Protein AF-A0AAP8LA57-F1 (afdb_monomer)

Nearest PDB structures (foldseek):
  4zyo-assembly1_A  TM=5.565E-01  e=1.655E-01  Homo sapiens

pLDDT: mean 94.41, std 4.76, range [61.28, 98.62]

Organism: Escherichia coli (NCBI:txid562)

Radius of gyration: 16.85 Å; Cα contacts (8 Å, |Δi|>4): 104; chains: 1; bounding box: 35×30×45 Å

Sequence (93 aa):
DAIERRLYTPHATLGPVLLFAINTVLFGLPGVALWAIQMAWIPFWAAGVVNGLGHWWGYRNYESADTSTNLTPWGFWIGGEELHNNHHAFPSS

Mean predicted aligned error: 4.07 Å

Structure (mmCIF, N/CA/C/O backbone):
data_AF-A0AAP8LA57-F1
#
_entry.id   AF-A0AAP8LA57-F1
#
loop_
_atom_site.group_PDB
_atom_site.id
_atom_site.type_symbol
_atom_site.label_atom_id
_atom_site.label_alt_id
_atom_site.label_comp_id
_atom_site.label_asym_id
_atom_site.label_entity_id
_atom_site.label_seq_id
_atom_site.pdbx_PDB_ins_code
_atom_site.Cartn_x
_atom_site.Cartn_y
_atom_site.Cartn_z
_atom_site.occupancy
_atom_site.B_iso_or_equiv
_atom_site.auth_seq_id
_atom_site.auth_comp_id
_atom_site.auth_asym_id
_atom_site.auth_atom_id
_atom_site.pdbx_PDB_model_num
ATOM 1 N N . ASP A 1 1 ? -10.872 -19.348 -8.671 1.00 86.19 1 ASP A N 1
ATOM 2 C CA . ASP A 1 1 ? -12.260 -18.832 -8.703 1.00 86.19 1 ASP A CA 1
ATOM 3 C C . ASP A 1 1 ? -13.079 -18.914 -7.426 1.00 86.19 1 ASP A C 1
ATOM 5 O O . ASP A 1 1 ? -13.596 -17.881 -7.023 1.00 86.19 1 ASP A O 1
ATOM 9 N N . ALA A 1 2 ? -13.268 -20.072 -6.784 1.00 94.00 2 ALA A N 1
ATOM 10 C CA . ALA A 1 2 ? -14.240 -20.166 -5.683 1.00 94.00 2 ALA A CA 1
ATOM 11 C C . ALA A 1 2 ? -13.922 -19.257 -4.477 1.00 94.00 2 ALA A C 1
ATOM 13 O O . ALA A 1 2 ? -14.836 -18.647 -3.929 1.00 94.00 2 ALA A O 1
ATOM 14 N N . ILE A 1 3 ? -12.646 -19.154 -4.086 1.00 94.62 3 ILE A N 1
ATOM 15 C CA . ILE A 1 3 ? -12.211 -18.301 -2.968 1.00 94.62 3 ILE A CA 1
ATOM 16 C C . ILE A 1 3 ? -12.349 -16.822 -3.331 1.00 94.62 3 ILE A C 1
ATOM 18 O O . ILE A 1 3 ? -12.933 -16.076 -2.556 1.00 94.62 3 ILE A O 1
ATOM 22 N N . GLU A 1 4 ? -11.898 -16.421 -4.521 1.00 92.81 4 GLU A N 1
ATOM 23 C CA . GLU A 1 4 ? -12.038 -15.045 -5.013 1.00 92.81 4 GLU A CA 1
ATOM 24 C C . GLU A 1 4 ? -13.493 -14.574 -4.910 1.00 92.81 4 GLU A C 1
ATOM 26 O O . GLU A 1 4 ? -13.810 -13.642 -4.177 1.00 92.81 4 GLU A O 1
ATOM 31 N N . ARG A 1 5 ? -14.410 -15.328 -5.525 1.00 93.94 5 ARG A N 1
ATOM 32 C CA . ARG A 1 5 ? -15.827 -14.953 -5.616 1.00 93.94 5 ARG A CA 1
ATOM 33 C C . ARG A 1 5 ? -16.583 -15.006 -4.291 1.00 93.94 5 ARG A C 1
ATOM 35 O O . ARG A 1 5 ? -17.633 -14.383 -4.183 1.00 93.94 5 ARG A O 1
ATOM 42 N N . ARG A 1 6 ? -16.127 -15.802 -3.318 1.00 94.75 6 ARG A N 1
ATOM 43 C CA . ARG A 1 6 ? -16.851 -16.020 -2.050 1.00 94.75 6 ARG A CA 1
ATOM 44 C C . ARG A 1 6 ? -16.223 -15.307 -0.861 1.00 94.75 6 ARG A C 1
ATOM 46 O O . ARG A 1 6 ? -16.941 -14.992 0.081 1.00 94.75 6 ARG A O 1
ATOM 53 N N . LEU A 1 7 ? -14.915 -15.071 -0.888 1.00 92.12 7 LEU A N 1
ATOM 54 C CA . LEU A 1 7 ? -14.165 -14.515 0.231 1.00 92.12 7 LEU A CA 1
ATOM 55 C C . LEU A 1 7 ? -13.544 -13.169 -0.133 1.00 92.12 7 LEU A C 1
ATOM 57 O O . LEU A 1 7 ? -13.943 -12.172 0.461 1.00 92.12 7 LEU A O 1
ATOM 61 N N . TYR A 1 8 ? -12.628 -13.127 -1.104 1.00 91.62 8 TYR A N 1
ATOM 62 C CA . TYR A 1 8 ? -11.840 -11.921 -1.374 1.00 91.62 8 TYR A CA 1
ATOM 63 C C . TYR A 1 8 ? -12.677 -10.785 -1.961 1.00 91.62 8 TYR A C 1
ATOM 65 O O . TYR A 1 8 ? -12.726 -9.714 -1.362 1.00 91.62 8 TYR A O 1
ATOM 73 N N . THR A 1 9 ? -13.402 -11.016 -3.061 1.00 93.12 9 THR A N 1
ATOM 74 C CA . THR A 1 9 ? -14.193 -9.957 -3.702 1.00 93.12 9 THR A CA 1
ATOM 75 C C . THR A 1 9 ? -15.303 -9.420 -2.783 1.00 93.12 9 THR A C 1
ATOM 77 O O . THR A 1 9 ? -15.392 -8.203 -2.619 1.00 93.12 9 THR A O 1
ATOM 80 N N . PRO A 1 10 ? -16.143 -10.260 -2.134 1.00 95.44 10 PRO A N 1
ATOM 81 C CA . PRO A 1 10 ? -17.262 -9.745 -1.339 1.00 95.44 10 PRO A CA 1
ATOM 82 C C . PRO A 1 10 ? -16.841 -9.075 -0.024 1.00 95.44 10 PRO A C 1
ATOM 84 O O . PRO A 1 10 ? -17.590 -8.255 0.500 1.00 95.44 10 PRO A O 1
ATOM 87 N N . HIS A 1 11 ? -15.662 -9.410 0.517 1.00 94.69 11 HIS A N 1
ATOM 88 C CA . HIS A 1 11 ? -15.185 -8.921 1.818 1.00 94.69 11 HIS A CA 1
ATOM 89 C C . HIS A 1 11 ? -13.900 -8.092 1.702 1.00 94.69 11 HIS A C 1
ATOM 91 O O . HIS A 1 11 ? -13.152 -7.977 2.673 1.00 94.69 11 HIS A O 1
ATOM 97 N N . ALA A 1 12 ? -13.644 -7.487 0.539 1.00 92.81 12 ALA A N 1
ATOM 98 C CA . ALA A 1 12 ? -12.417 -6.737 0.261 1.00 92.81 12 ALA A CA 1
ATOM 99 C C . ALA A 1 12 ? -12.134 -5.620 1.286 1.00 92.81 12 ALA A C 1
ATOM 101 O O . ALA A 1 12 ? -10.983 -5.325 1.599 1.00 92.81 12 ALA A O 1
ATOM 102 N N . THR A 1 13 ? -13.179 -5.020 1.860 1.00 95.38 13 THR A N 1
ATOM 103 C CA . THR A 1 13 ? -13.065 -3.936 2.849 1.00 95.38 13 THR A CA 1
ATOM 104 C C . THR A 1 13 ? -13.045 -4.416 4.300 1.00 95.38 13 THR A C 1
ATOM 106 O O . THR A 1 13 ? -12.804 -3.616 5.206 1.00 95.38 13 THR A O 1
ATOM 109 N N . LEU A 1 14 ? -13.266 -5.711 4.551 1.00 95.81 14 LEU A N 1
ATOM 110 C CA . LEU A 1 14 ? -13.397 -6.241 5.907 1.00 95.81 14 LEU A CA 1
ATOM 111 C C . LEU A 1 14 ? -12.103 -6.073 6.712 1.00 95.81 14 LEU A C 1
ATOM 113 O O . LEU A 1 14 ? -12.165 -5.725 7.886 1.00 95.81 14 LEU A O 1
ATOM 117 N N . GLY A 1 15 ? -10.939 -6.256 6.082 1.00 94.81 15 GLY A N 1
ATOM 118 C CA . GLY A 1 15 ? -9.636 -6.072 6.731 1.00 94.81 15 GLY A CA 1
ATOM 119 C C . GLY A 1 15 ? -9.465 -4.670 7.335 1.00 94.81 15 GLY A C 1
ATOM 120 O O . GLY A 1 15 ? -9.330 -4.559 8.556 1.00 94.81 15 GLY A O 1
ATOM 121 N N . PRO A 1 16 ? -9.531 -3.593 6.527 1.00 96.50 16 PRO A N 1
ATOM 122 C CA . PRO A 1 16 ? -9.460 -2.219 7.025 1.00 96.50 16 PRO A CA 1
ATOM 123 C C . PRO A 1 16 ? -10.508 -1.880 8.092 1.00 96.50 16 PRO A C 1
ATOM 125 O O . PRO A 1 16 ? -10.178 -1.211 9.072 1.00 96.50 16 PRO A O 1
ATOM 128 N N . VAL A 1 17 ? -11.749 -2.356 7.939 1.00 97.38 17 VAL A N 1
ATOM 129 C CA . VAL A 1 17 ? -12.839 -2.095 8.899 1.00 97.38 17 VAL A CA 1
ATOM 130 C C . VAL A 1 17 ? -12.586 -2.786 10.239 1.00 97.38 17 VAL A C 1
ATOM 132 O O . VAL A 1 17 ? -12.745 -2.168 11.292 1.00 97.38 17 VAL A O 1
ATOM 135 N N . LEU A 1 18 ? -12.157 -4.050 10.221 1.00 98.00 18 LEU A N 1
ATOM 136 C CA . LEU A 1 18 ? -11.807 -4.774 11.442 1.00 98.00 18 LEU A CA 1
ATOM 137 C C . LEU A 1 18 ? -10.606 -4.133 12.136 1.00 98.00 18 LEU A C 1
ATOM 139 O O . LEU A 1 18 ? -10.641 -3.951 13.350 1.00 98.00 18 LEU A O 1
ATOM 143 N N . LEU A 1 19 ? -9.580 -3.729 11.383 1.00 98.06 19 LEU A N 1
ATOM 144 C CA . LEU A 1 19 ? -8.417 -3.038 11.938 1.00 98.06 19 LEU A CA 1
ATOM 145 C C . LEU A 1 19 ? -8.816 -1.724 12.627 1.00 98.06 19 LEU A C 1
ATOM 147 O O . LEU A 1 19 ? -8.350 -1.444 13.730 1.00 98.06 19 LEU A O 1
ATOM 151 N N . PHE A 1 20 ? -9.719 -0.948 12.017 1.00 98.38 20 PHE A N 1
ATOM 152 C CA . PHE A 1 20 ? -10.263 0.272 12.619 1.00 98.38 20 PHE A CA 1
ATOM 153 C C . PHE A 1 20 ? -10.969 -0.019 13.945 1.00 98.38 20 PHE A C 1
ATOM 155 O O . PHE A 1 20 ? -10.692 0.636 14.953 1.00 98.38 20 PHE A O 1
ATOM 162 N N . ALA A 1 21 ? -11.861 -1.014 13.952 1.00 98.38 21 ALA A N 1
ATOM 163 C CA . ALA A 1 21 ? -12.609 -1.398 15.141 1.00 98.38 21 ALA A CA 1
ATOM 164 C C . ALA A 1 21 ? -11.672 -1.863 16.264 1.00 98.38 21 ALA A C 1
ATOM 166 O O . ALA A 1 21 ? -11.788 -1.384 17.389 1.00 98.38 21 ALA A O 1
ATOM 167 N N . ILE A 1 22 ? -10.703 -2.730 15.954 1.00 98.50 22 ILE A N 1
ATOM 168 C CA . ILE A 1 22 ? -9.723 -3.242 16.919 1.00 98.50 22 ILE A CA 1
ATOM 169 C C . ILE A 1 22 ? -8.898 -2.096 17.509 1.00 98.50 22 ILE A C 1
ATOM 171 O O . ILE A 1 22 ? -8.835 -1.962 18.730 1.00 98.50 22 ILE A O 1
ATOM 175 N N . ASN A 1 23 ? -8.317 -1.233 16.671 1.00 98.62 23 ASN A N 1
ATOM 176 C CA . ASN A 1 23 ? -7.510 -0.114 17.154 1.00 98.62 23 ASN A CA 1
ATOM 177 C C . ASN A 1 23 ? -8.339 0.839 18.026 1.00 98.62 23 ASN A C 1
ATOM 179 O O . ASN A 1 23 ? -7.885 1.258 19.088 1.00 98.62 23 ASN A O 1
ATOM 183 N N . THR A 1 24 ? -9.565 1.160 17.609 1.00 98.38 24 THR A N 1
ATOM 184 C CA . THR A 1 24 ? -10.446 2.072 18.353 1.00 98.38 24 THR A CA 1
ATOM 185 C C . THR A 1 24 ? -10.890 1.472 19.687 1.00 98.38 24 THR A C 1
ATOM 187 O O . THR A 1 24 ? -10.906 2.174 20.693 1.00 98.38 24 THR A O 1
ATOM 190 N N . VAL A 1 25 ? -11.210 0.175 19.733 1.00 98.56 25 VAL A N 1
ATOM 191 C CA . VAL A 1 25 ? -11.599 -0.513 20.976 1.00 98.56 25 VAL A CA 1
ATOM 192 C C . VAL A 1 25 ? -10.427 -0.597 21.954 1.00 98.56 25 VAL A C 1
ATOM 194 O O . VAL A 1 25 ? -10.616 -0.374 23.146 1.00 98.56 25 VAL A O 1
ATOM 197 N N . LEU A 1 26 ? -9.219 -0.892 21.466 1.00 98.44 26 LEU A N 1
ATOM 198 C CA . LEU A 1 26 ? -8.041 -1.056 22.321 1.00 98.44 26 LEU A CA 1
ATOM 199 C C . LEU A 1 26 ? -7.447 0.276 22.796 1.00 98.44 26 LEU A C 1
ATOM 201 O O . LEU A 1 26 ? -6.921 0.339 23.905 1.00 98.44 26 LEU A O 1
ATOM 205 N N . PHE A 1 27 ? -7.517 1.333 21.979 1.00 98.12 27 PHE A N 1
ATOM 206 C CA . PHE A 1 27 ? -6.776 2.578 22.220 1.00 98.12 27 PHE A CA 1
ATOM 207 C C . PHE A 1 27 ? -7.636 3.852 22.207 1.00 98.12 27 PHE A C 1
ATOM 209 O O . PHE A 1 27 ? -7.099 4.940 22.404 1.00 98.12 27 PHE A O 1
ATOM 216 N N . GLY A 1 28 ? -8.948 3.766 21.971 1.00 97.81 28 GLY A N 1
ATOM 217 C CA . GLY A 1 28 ? -9.839 4.928 21.893 1.00 97.81 28 GLY A CA 1
ATOM 218 C C . GLY A 1 28 ? -9.521 5.849 20.708 1.00 97.81 28 GLY A C 1
ATOM 219 O O . GLY A 1 28 ? -9.209 5.387 19.611 1.00 97.81 28 GLY A O 1
ATOM 220 N N . LEU A 1 29 ? -9.578 7.171 20.924 1.00 96.94 29 LEU A N 1
ATOM 221 C CA . LEU A 1 29 ? -9.259 8.180 19.899 1.00 96.94 29 LEU A CA 1
ATOM 222 C C . LEU A 1 29 ? -7.838 8.041 19.311 1.00 96.94 29 LEU A C 1
ATOM 224 O O . LEU A 1 29 ? -7.711 8.097 18.087 1.00 96.94 29 LEU A O 1
ATOM 228 N N . PRO A 1 30 ? -6.774 7.798 20.106 1.00 98.31 30 PRO A N 1
ATOM 229 C CA . PRO A 1 30 ? -5.463 7.437 19.561 1.00 98.31 30 PRO A CA 1
ATOM 230 C C . PRO A 1 30 ? -5.494 6.249 18.588 1.00 98.31 30 PRO A C 1
ATOM 232 O O . PRO A 1 30 ? -4.765 6.247 17.599 1.00 98.31 30 PRO A O 1
ATOM 235 N N . GLY A 1 31 ? -6.373 5.270 18.817 1.00 98.44 31 GLY A N 1
ATOM 236 C CA . GLY A 1 31 ? -6.571 4.129 17.922 1.00 98.44 31 GLY A CA 1
ATOM 237 C C . GLY A 1 31 ? -7.039 4.522 16.522 1.00 98.44 31 GLY A C 1
ATOM 238 O O . GLY A 1 31 ? -6.570 3.963 15.531 1.00 98.44 31 GLY A O 1
ATOM 239 N N . VAL A 1 32 ? -7.901 5.537 16.427 1.00 98.19 32 VAL A N 1
ATOM 240 C CA . VAL A 1 32 ? -8.343 6.097 15.141 1.00 98.19 32 VAL A CA 1
ATOM 241 C C . VAL A 1 32 ? -7.165 6.710 14.381 1.00 98.19 32 VAL A C 1
ATOM 243 O O . VAL A 1 32 ? -7.010 6.467 13.185 1.00 98.19 32 VAL A O 1
ATOM 246 N N . ALA A 1 33 ? -6.299 7.458 15.071 1.00 98.06 33 ALA A N 1
ATOM 247 C CA . ALA A 1 33 ? -5.105 8.043 14.462 1.00 98.06 33 ALA A CA 1
ATOM 248 C C . ALA A 1 33 ? -4.107 6.965 13.999 1.00 98.06 33 ALA A C 1
ATOM 250 O O . ALA A 1 33 ? -3.589 7.051 12.887 1.00 98.06 33 ALA A O 1
ATOM 251 N N . LEU A 1 34 ? -3.885 5.922 14.809 1.00 98.31 34 LEU A N 1
ATOM 252 C CA . LEU A 1 34 ? -3.046 4.776 14.439 1.00 98.31 34 LEU A CA 1
ATOM 253 C C . LEU A 1 34 ? -3.559 4.089 13.171 1.00 98.31 34 LEU A C 1
ATOM 255 O O . LEU A 1 34 ? -2.785 3.846 12.247 1.00 98.31 34 LEU A O 1
ATOM 259 N N . TRP A 1 35 ? -4.866 3.832 13.101 1.00 98.31 35 TRP A N 1
ATOM 260 C CA . TRP A 1 35 ? -5.486 3.264 11.908 1.00 98.31 35 TRP A CA 1
ATOM 261 C C . TRP A 1 35 ? -5.295 4.161 10.679 1.00 98.31 35 TRP A C 1
ATOM 263 O O . TRP A 1 35 ? -4.910 3.676 9.619 1.00 98.31 35 TRP A O 1
ATOM 273 N N . ALA A 1 36 ? -5.507 5.473 10.814 1.00 98.06 36 ALA A N 1
ATOM 274 C CA . ALA A 1 36 ? -5.348 6.406 9.701 1.00 98.06 36 ALA A CA 1
ATOM 275 C C . ALA A 1 36 ? -3.910 6.415 9.157 1.00 98.06 36 ALA A C 1
ATOM 277 O O . ALA A 1 36 ? -3.714 6.392 7.944 1.00 98.06 36 ALA A O 1
ATOM 278 N N . ILE A 1 37 ? -2.906 6.378 10.041 1.00 97.69 37 ILE A N 1
ATOM 279 C CA . ILE A 1 37 ? -1.493 6.265 9.649 1.00 97.69 37 ILE A CA 1
ATOM 280 C C . ILE A 1 37 ? -1.245 4.951 8.897 1.00 97.69 37 ILE A C 1
ATOM 282 O O . ILE A 1 37 ? -0.592 4.959 7.856 1.00 97.69 37 ILE A O 1
ATOM 286 N N . GLN A 1 38 ? -1.802 3.835 9.378 1.00 96.56 38 GLN A N 1
ATOM 287 C CA . GLN A 1 38 ? -1.689 2.535 8.707 1.00 96.56 38 GLN A CA 1
ATOM 288 C C . GLN A 1 38 ? -2.318 2.555 7.305 1.00 96.56 38 GLN A C 1
ATOM 290 O O . GLN A 1 38 ? -1.729 2.020 6.369 1.00 96.56 38 GLN A O 1
ATOM 295 N N . MET A 1 39 ? -3.474 3.204 7.131 1.00 96.62 39 MET A N 1
ATOM 296 C CA . MET A 1 39 ? -4.127 3.344 5.820 1.00 96.62 39 MET A CA 1
ATOM 297 C C . MET A 1 39 ? -3.386 4.287 4.880 1.00 96.62 39 MET A C 1
ATOM 299 O O . MET A 1 39 ? -3.369 4.055 3.674 1.00 96.62 39 MET A O 1
ATOM 303 N N . ALA A 1 40 ? -2.749 5.327 5.415 1.00 96.56 40 ALA A N 1
ATOM 304 C CA . ALA A 1 40 ? -1.958 6.258 4.625 1.00 96.56 40 ALA A CA 1
ATOM 305 C C . ALA A 1 40 ? -0.615 5.666 4.171 1.00 96.56 40 ALA A C 1
ATOM 307 O O . ALA A 1 40 ? -0.061 6.139 3.183 1.00 96.56 40 ALA A O 1
ATOM 308 N N . TRP A 1 41 ? -0.099 4.642 4.859 1.00 95.88 41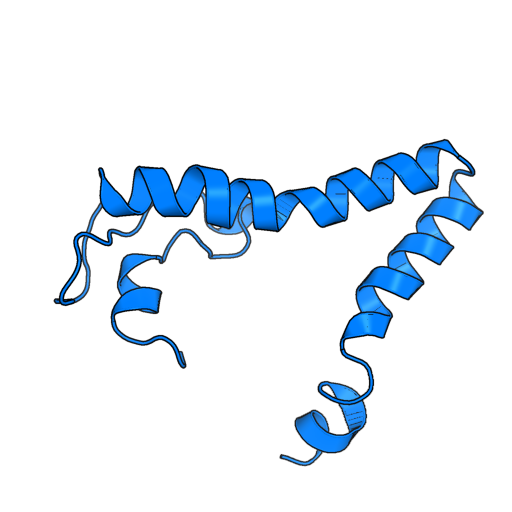 TRP A N 1
ATOM 309 C CA . TRP A 1 41 ? 1.251 4.115 4.653 1.00 95.88 41 TRP A CA 1
ATOM 310 C C . TRP A 1 41 ? 1.530 3.688 3.210 1.00 95.88 41 TRP A C 1
ATOM 312 O O . TRP A 1 41 ? 2.405 4.257 2.560 1.00 95.88 41 TRP A O 1
ATOM 322 N N . ILE A 1 42 ? 0.776 2.712 2.695 1.00 93.94 42 ILE A N 1
ATOM 323 C CA . ILE A 1 42 ? 1.005 2.176 1.347 1.00 93.94 42 ILE A CA 1
ATOM 324 C C . ILE A 1 42 ? 0.747 3.237 0.270 1.00 93.94 42 ILE A C 1
ATOM 326 O O . ILE A 1 42 ? 1.649 3.450 -0.531 1.00 93.94 42 ILE A O 1
ATOM 330 N N . PRO A 1 43 ? -0.379 3.980 0.252 1.00 93.44 43 PRO A N 1
ATOM 331 C CA . PRO A 1 43 ? -0.590 5.023 -0.753 1.00 93.44 43 PRO A CA 1
ATOM 332 C C . PRO A 1 43 ? 0.490 6.108 -0.738 1.00 93.44 43 PRO A C 1
ATOM 334 O O . PRO A 1 43 ? 0.925 6.549 -1.799 1.00 93.44 43 PRO A O 1
ATOM 337 N N . PHE A 1 44 ? 0.951 6.525 0.446 1.00 96.00 44 PHE A N 1
ATOM 338 C CA . PHE A 1 44 ? 2.022 7.510 0.566 1.00 96.00 44 PHE A CA 1
ATOM 339 C C . PHE A 1 44 ? 3.326 6.997 -0.050 1.00 96.00 44 PHE A C 1
ATOM 341 O O . PHE A 1 44 ? 3.929 7.682 -0.876 1.00 96.00 44 PHE A O 1
ATOM 348 N N . TRP A 1 45 ? 3.754 5.789 0.320 1.00 95.62 45 TRP A N 1
ATOM 349 C CA . TRP A 1 45 ? 4.994 5.222 -0.198 1.00 95.62 45 TRP A CA 1
ATOM 350 C C . TRP A 1 45 ? 4.879 4.844 -1.676 1.00 95.62 45 TRP A C 1
ATOM 352 O O . TRP A 1 45 ? 5.720 5.268 -2.458 1.00 95.62 45 TRP A O 1
ATOM 362 N N . ALA A 1 46 ? 3.841 4.118 -2.085 1.00 91.38 46 ALA A N 1
ATOM 363 C CA . ALA A 1 46 ? 3.665 3.653 -3.458 1.00 91.38 46 ALA A CA 1
ATOM 364 C C . ALA A 1 46 ? 3.442 4.821 -4.435 1.00 91.38 46 ALA A C 1
ATOM 366 O O . ALA A 1 46 ? 4.249 5.065 -5.332 1.00 91.38 46 ALA A O 1
ATOM 367 N N . ALA A 1 47 ? 2.384 5.614 -4.235 1.00 89.62 47 ALA A N 1
ATOM 368 C CA . ALA A 1 47 ? 2.045 6.687 -5.169 1.00 89.62 47 ALA A CA 1
ATOM 369 C C . ALA A 1 47 ? 2.936 7.927 -5.003 1.00 89.62 47 ALA A C 1
ATOM 371 O O . ALA A 1 47 ? 3.199 8.626 -5.981 1.00 89.62 47 ALA A O 1
ATOM 372 N N . GLY A 1 48 ? 3.387 8.218 -3.779 1.00 88.31 48 GLY A N 1
ATOM 373 C CA . GLY A 1 48 ? 4.213 9.390 -3.495 1.00 88.31 48 GLY A CA 1
ATOM 374 C C . GLY A 1 48 ? 5.699 9.169 -3.767 1.00 88.31 48 GLY A C 1
ATOM 375 O O . GLY A 1 48 ? 6.331 9.998 -4.418 1.00 88.31 48 GLY A O 1
ATOM 376 N N . VAL A 1 49 ? 6.268 8.065 -3.275 1.00 93.25 49 VAL A N 1
ATOM 377 C CA . VAL A 1 49 ? 7.723 7.838 -3.295 1.00 93.25 49 VAL A CA 1
ATOM 378 C C . VAL A 1 49 ? 8.136 6.921 -4.441 1.00 93.25 49 VAL A C 1
ATOM 380 O O . VAL A 1 49 ? 8.964 7.312 -5.259 1.00 93.25 49 VAL A O 1
ATOM 383 N N . VAL A 1 50 ? 7.564 5.720 -4.524 1.00 94.88 50 VAL A N 1
ATOM 384 C CA . VAL A 1 50 ? 7.941 4.694 -5.507 1.00 94.88 50 VAL A CA 1
ATOM 385 C C . VAL A 1 50 ? 7.624 5.154 -6.919 1.00 94.88 50 VAL A C 1
ATOM 387 O O . VAL A 1 50 ? 8.490 5.066 -7.776 1.00 94.88 50 VAL A O 1
ATOM 390 N N . ASN A 1 51 ? 6.447 5.724 -7.165 1.00 93.19 51 ASN A N 1
ATOM 391 C CA . ASN A 1 51 ? 6.111 6.249 -8.486 1.00 93.19 51 ASN A CA 1
ATOM 392 C C . ASN A 1 51 ? 7.080 7.366 -8.932 1.00 93.19 51 ASN A C 1
ATOM 394 O O . ASN A 1 51 ? 7.479 7.432 -10.089 1.00 93.19 51 ASN A O 1
ATOM 398 N N . GLY A 1 52 ? 7.521 8.233 -8.016 1.00 92.94 52 GLY A N 1
ATOM 399 C CA . GLY A 1 52 ? 8.501 9.274 -8.337 1.00 92.94 52 GLY A CA 1
ATOM 400 C C . GLY A 1 52 ? 9.899 8.703 -8.584 1.00 92.94 52 GLY A C 1
ATOM 401 O O . GLY A 1 52 ? 10.473 8.872 -9.659 1.00 92.94 52 GLY A O 1
ATOM 402 N N . LEU A 1 53 ? 10.450 8.011 -7.585 1.00 95.06 53 LEU A N 1
ATOM 403 C CA . LEU A 1 53 ? 11.811 7.476 -7.633 1.00 95.06 53 LEU A CA 1
ATOM 404 C C . LEU A 1 53 ? 11.952 6.361 -8.664 1.00 95.06 53 LEU A C 1
ATOM 406 O O . LEU A 1 53 ? 12.909 6.370 -9.424 1.00 95.06 53 LEU A O 1
ATOM 410 N N . GLY A 1 54 ? 10.983 5.456 -8.747 1.00 96.00 54 GLY A N 1
ATOM 411 C CA . GLY A 1 54 ? 10.957 4.364 -9.711 1.00 96.00 54 GLY A CA 1
ATOM 412 C C . GLY A 1 54 ? 10.913 4.849 -11.158 1.00 96.00 54 GLY A C 1
ATOM 413 O O . GLY A 1 54 ? 11.397 4.146 -12.030 1.00 96.00 54 GLY A O 1
ATOM 414 N N . HIS A 1 55 ? 10.437 6.060 -11.452 1.00 96.19 55 HIS A N 1
ATOM 415 C CA . HIS A 1 55 ? 10.532 6.640 -12.800 1.00 96.19 55 HIS A CA 1
ATOM 416 C C . HIS A 1 55 ? 11.781 7.503 -13.031 1.00 96.19 55 HIS A C 1
ATOM 418 O O . HIS A 1 55 ? 11.997 7.968 -14.155 1.00 96.19 55 HIS A O 1
ATOM 424 N N . TRP A 1 56 ? 12.597 7.712 -11.995 1.00 94.50 56 TRP A N 1
ATOM 425 C CA . TRP A 1 56 ? 13.787 8.561 -12.031 1.00 94.50 56 TRP A CA 1
ATOM 426 C C . TRP A 1 56 ? 15.100 7.780 -11.898 1.00 94.50 56 TRP A C 1
ATOM 428 O O . TRP A 1 56 ? 16.073 8.105 -12.579 1.00 94.50 56 TRP A O 1
ATOM 438 N N . TRP A 1 57 ? 15.154 6.761 -11.038 1.00 94.94 57 TRP A N 1
ATOM 439 C CA . TRP A 1 57 ? 16.376 6.031 -10.722 1.00 94.94 57 TRP A CA 1
ATOM 440 C C . TRP A 1 57 ? 16.103 4.613 -10.225 1.00 94.94 57 TRP A C 1
ATOM 442 O O . TRP A 1 57 ? 15.260 4.401 -9.361 1.00 94.94 57 TRP A O 1
ATOM 452 N N . GLY A 1 58 ? 16.901 3.663 -10.706 1.00 95.69 58 GLY 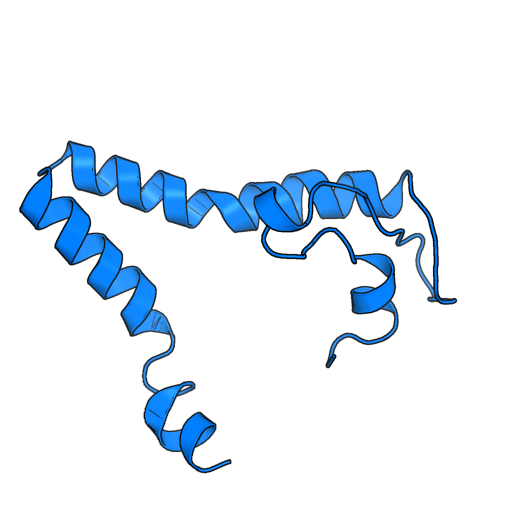A N 1
ATOM 453 C CA . GLY A 1 58 ? 16.838 2.271 -10.288 1.00 95.69 58 GLY A CA 1
ATOM 454 C C . GLY A 1 58 ? 17.435 1.347 -11.340 1.00 95.69 58 GLY A C 1
ATOM 455 O O . GLY A 1 58 ? 18.179 1.778 -12.225 1.00 95.69 58 GLY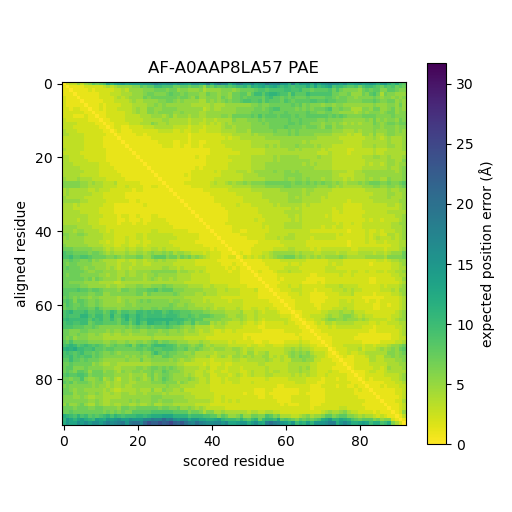 A O 1
ATOM 456 N N . TYR A 1 59 ? 17.096 0.066 -11.250 1.00 96.81 59 TYR A N 1
ATOM 457 C CA . TYR A 1 59 ? 17.484 -0.945 -12.234 1.00 96.81 59 TYR A CA 1
ATOM 458 C C . TYR A 1 59 ? 16.267 -1.460 -13.002 1.00 96.81 59 TYR A C 1
ATOM 460 O O . TYR A 1 59 ? 15.128 -1.277 -12.582 1.00 96.81 59 TYR A O 1
ATOM 468 N N . ARG A 1 60 ? 16.489 -2.114 -14.143 1.00 97.38 60 ARG A N 1
ATOM 469 C CA . ARG A 1 60 ? 15.412 -2.682 -14.959 1.00 97.38 60 ARG A CA 1
ATOM 470 C C . ARG A 1 60 ? 15.677 -4.145 -15.234 1.00 97.38 60 ARG A C 1
ATOM 472 O O . ARG A 1 60 ? 16.769 -4.498 -15.666 1.00 97.38 60 ARG A O 1
ATOM 479 N N . ASN A 1 61 ? 14.659 -4.963 -15.004 1.00 96.44 61 ASN A N 1
ATOM 480 C CA . ASN A 1 61 ? 14.665 -6.359 -15.425 1.00 96.44 61 ASN A CA 1
ATOM 481 C C . ASN A 1 61 ? 14.018 -6.518 -16.807 1.00 96.44 61 ASN A C 1
ATOM 483 O O . ASN A 1 61 ? 14.386 -7.430 -17.540 1.00 96.44 61 ASN A O 1
ATOM 487 N N . TYR A 1 62 ? 13.076 -5.633 -17.162 1.00 96.50 62 TYR A N 1
ATOM 488 C CA . TYR A 1 62 ? 12.262 -5.749 -18.370 1.00 96.50 62 TYR A CA 1
ATOM 489 C C . TYR A 1 62 ? 12.177 -4.439 -19.164 1.00 96.50 62 TYR A C 1
ATOM 491 O O . TYR A 1 62 ? 12.176 -3.322 -18.621 1.00 96.50 62 TYR A O 1
ATOM 499 N N . GLU A 1 63 ? 12.055 -4.581 -20.482 1.00 94.19 63 GLU A N 1
ATOM 500 C CA . GLU A 1 63 ? 11.661 -3.486 -21.363 1.00 94.19 63 GLU A CA 1
ATOM 501 C C . GLU A 1 63 ? 10.166 -3.187 -21.176 1.00 94.19 63 GLU A C 1
ATOM 503 O O . GLU A 1 63 ? 9.324 -4.079 -21.168 1.00 94.19 63 GLU A O 1
ATOM 508 N N . SER A 1 64 ? 9.850 -1.910 -20.995 1.00 92.81 64 SER A N 1
ATOM 509 C CA . SER A 1 64 ? 8.499 -1.361 -20.879 1.00 92.81 64 SER A CA 1
ATOM 510 C C . SER A 1 64 ? 8.482 -0.044 -21.650 1.00 92.81 64 SER A C 1
ATOM 512 O O . SER A 1 64 ? 9.532 0.555 -21.885 1.00 92.81 64 SER A O 1
ATOM 514 N N . ALA A 1 65 ? 7.300 0.415 -22.053 1.00 92.75 65 ALA A N 1
ATOM 515 C CA . ALA A 1 65 ? 7.160 1.651 -22.826 1.00 92.75 65 ALA A CA 1
ATOM 516 C C . ALA A 1 65 ? 7.487 2.929 -22.023 1.00 92.75 65 ALA A C 1
ATOM 518 O O . ALA A 1 65 ? 7.612 4.004 -22.604 1.00 92.75 65 ALA A O 1
ATOM 519 N N . ASP A 1 66 ? 7.608 2.823 -20.700 1.00 94.62 66 ASP A N 1
ATOM 520 C CA . ASP A 1 66 ? 7.886 3.932 -19.795 1.00 94.62 66 ASP A CA 1
ATOM 521 C C . ASP A 1 66 ? 9.258 3.827 -19.123 1.00 94.62 66 ASP A C 1
ATOM 523 O O . ASP A 1 66 ? 10.012 2.872 -19.303 1.00 94.62 66 ASP A O 1
ATOM 527 N N . THR A 1 67 ? 9.579 4.826 -18.304 1.00 95.94 67 THR A N 1
ATOM 528 C CA . THR A 1 67 ? 10.853 4.927 -17.584 1.00 95.94 67 THR A CA 1
ATOM 529 C C . THR A 1 67 ? 10.876 4.177 -16.251 1.00 95.94 67 THR A C 1
ATOM 531 O O . THR A 1 67 ? 11.766 4.432 -15.447 1.00 95.94 67 THR A O 1
ATOM 534 N N . SER A 1 68 ? 9.932 3.2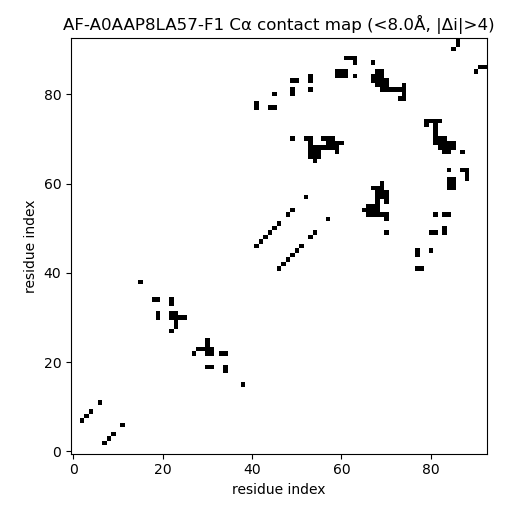67 -15.989 1.00 96.25 68 SER A N 1
ATOM 535 C CA . SER A 1 68 ? 9.867 2.552 -14.707 1.00 96.25 68 SER A CA 1
ATOM 536 C C . SER A 1 68 ? 11.147 1.753 -14.421 1.00 96.25 68 SER A C 1
ATOM 538 O O . SER A 1 68 ? 11.757 1.142 -15.299 1.00 96.25 68 SER A O 1
ATOM 5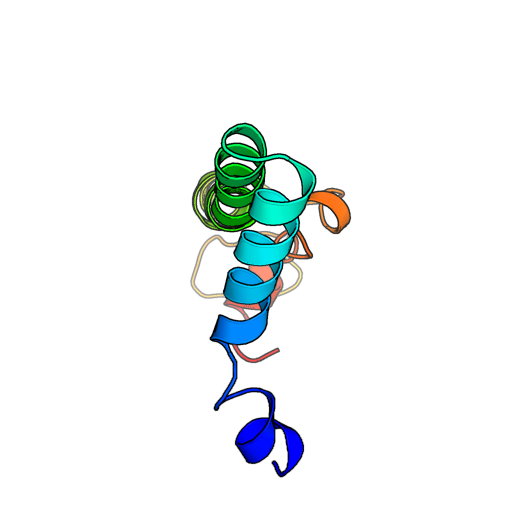40 N N . THR A 1 69 ? 11.570 1.748 -13.168 1.00 97.38 69 THR A N 1
ATOM 541 C CA . THR A 1 69 ? 12.749 1.062 -12.639 1.00 97.38 69 THR A CA 1
ATOM 542 C C . THR A 1 69 ? 12.400 0.483 -11.275 1.00 97.38 69 THR A C 1
ATOM 544 O O . THR A 1 69 ? 11.549 1.009 -10.564 1.00 97.38 69 THR A O 1
ATOM 547 N N . ASN A 1 70 ? 13.044 -0.618 -10.917 1.00 96.94 70 ASN A N 1
ATOM 548 C CA . ASN A 1 70 ? 12.942 -1.215 -9.601 1.00 96.94 70 ASN A CA 1
ATOM 549 C C . ASN A 1 70 ? 13.872 -0.504 -8.616 1.00 96.94 70 ASN A C 1
ATOM 551 O O . ASN A 1 70 ? 14.995 -0.111 -8.952 1.00 96.94 70 ASN A O 1
ATOM 555 N N . LEU A 1 71 ? 13.417 -0.431 -7.373 1.00 95.50 71 LEU A N 1
ATOM 556 C CA . LEU A 1 71 ? 14.153 0.065 -6.223 1.00 95.50 71 LEU A CA 1
ATOM 557 C C . LEU A 1 71 ? 14.566 -1.116 -5.333 1.00 95.50 71 LEU A C 1
ATOM 559 O O . LEU A 1 71 ? 14.012 -2.208 -5.412 1.00 95.50 71 LEU A O 1
ATOM 563 N N . THR A 1 72 ? 15.587 -0.917 -4.507 1.00 93.19 72 THR A N 1
ATOM 564 C CA . THR A 1 72 ? 16.041 -1.889 -3.501 1.00 93.19 72 THR A CA 1
ATOM 565 C C . THR A 1 72 ? 16.737 -1.133 -2.365 1.00 93.19 72 THR A C 1
ATOM 567 O O . THR A 1 72 ? 17.284 -0.055 -2.634 1.00 93.19 72 THR A O 1
ATOM 570 N N . PRO A 1 73 ? 16.740 -1.620 -1.107 1.00 92.50 73 PRO A N 1
ATOM 571 C CA . PRO A 1 73 ? 16.169 -2.870 -0.580 1.00 92.50 73 PRO A CA 1
ATOM 572 C C . PRO A 1 73 ? 14.903 -2.638 0.266 1.00 92.50 73 PRO A C 1
ATOM 574 O O . PRO A 1 73 ? 14.803 -3.076 1.412 1.00 92.50 73 PRO A O 1
ATOM 577 N N . TRP A 1 74 ? 13.945 -1.887 -0.265 1.00 91.25 74 TRP A N 1
ATOM 578 C CA . TRP A 1 74 ? 12.798 -1.380 0.485 1.00 91.25 74 TRP A CA 1
ATOM 579 C C . TRP A 1 74 ? 11.617 -2.350 0.555 1.00 91.25 74 TRP A C 1
ATOM 581 O O . TRP A 1 74 ? 10.658 -2.053 1.258 1.00 91.25 74 TRP A O 1
ATOM 591 N N . GLY A 1 75 ? 11.664 -3.506 -0.109 1.00 88.19 75 GLY A N 1
ATOM 592 C CA . GLY A 1 75 ? 10.523 -4.404 -0.312 1.00 88.19 75 GLY A CA 1
ATOM 593 C C . GLY A 1 75 ? 9.754 -4.750 0.962 1.00 88.19 75 GLY A C 1
ATOM 594 O O . GLY A 1 75 ? 8.528 -4.699 0.965 1.00 88.19 75 GLY A O 1
ATOM 595 N N . PHE A 1 76 ? 10.446 -4.998 2.078 1.00 90.81 76 PHE A N 1
ATOM 596 C CA . PHE A 1 76 ? 9.791 -5.229 3.371 1.00 90.81 76 PHE A CA 1
ATOM 597 C C . PHE A 1 76 ? 9.025 -3.998 3.891 1.00 90.81 76 PHE A C 1
ATOM 599 O O . PHE A 1 76 ? 7.946 -4.128 4.460 1.00 90.81 76 PHE A O 1
ATOM 606 N N . TRP A 1 77 ? 9.575 -2.800 3.692 1.00 93.44 77 TRP A N 1
ATOM 607 C CA . TRP A 1 77 ? 9.042 -1.537 4.210 1.00 93.44 77 TRP A CA 1
ATOM 608 C C . TRP A 1 77 ? 7.816 -1.036 3.441 1.00 93.44 77 TRP A C 1
ATOM 610 O O . TRP A 1 77 ? 6.901 -0.453 4.027 1.00 93.44 77 TRP A O 1
ATOM 620 N N . ILE A 1 78 ? 7.807 -1.272 2.128 1.00 93.19 78 ILE A N 1
ATOM 621 C CA . ILE A 1 78 ? 6.766 -0.795 1.208 1.00 93.19 78 ILE A CA 1
ATOM 622 C C . ILE A 1 78 ? 5.900 -1.926 0.648 1.00 93.19 78 ILE A C 1
ATOM 624 O O . ILE A 1 78 ? 5.158 -1.703 -0.293 1.00 93.19 78 ILE A O 1
ATOM 628 N N . GLY A 1 79 ? 5.973 -3.135 1.211 1.00 91.19 79 GLY A N 1
ATOM 629 C CA . GLY A 1 79 ? 5.094 -4.245 0.826 1.00 91.19 79 GLY A CA 1
ATOM 630 C C . GLY A 1 79 ? 5.336 -4.800 -0.582 1.00 91.19 79 GLY A C 1
ATOM 631 O O . GLY A 1 79 ? 4.408 -5.315 -1.191 1.00 91.19 79 GLY A O 1
ATOM 632 N N . GLY A 1 80 ? 6.565 -4.710 -1.097 1.00 91.56 80 GLY A N 1
ATOM 633 C CA . GLY A 1 80 ? 6.943 -5.236 -2.416 1.00 91.56 80 GLY A CA 1
ATOM 634 C C . GLY A 1 80 ? 6.822 -4.244 -3.576 1.00 91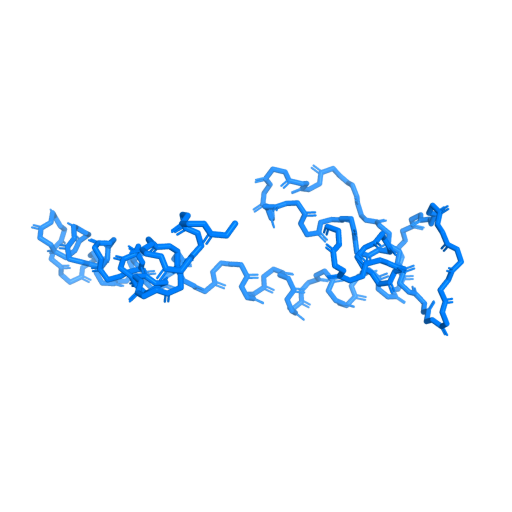.56 80 GLY A C 1
ATOM 635 O O . GLY A 1 80 ? 7.298 -4.547 -4.668 1.00 91.56 80 GLY A O 1
ATOM 6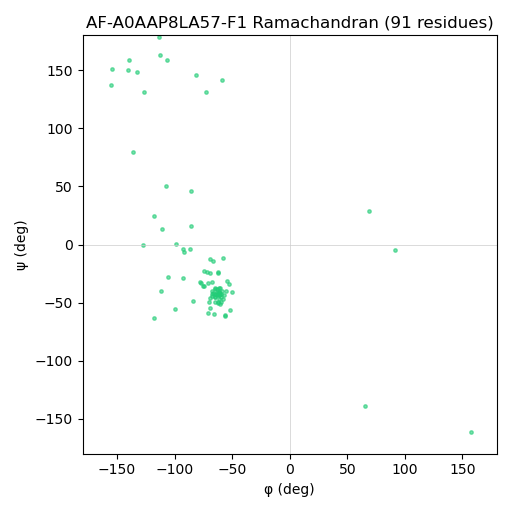36 N N . GLU A 1 81 ? 6.312 -3.035 -3.328 1.00 92.69 81 GLU A N 1
ATOM 637 C CA . GLU A 1 81 ? 6.196 -1.946 -4.319 1.00 92.69 81 GLU A CA 1
ATOM 638 C C . GLU A 1 81 ? 7.550 -1.541 -4.942 1.00 92.69 81 GLU A C 1
ATOM 640 O O . GLU A 1 81 ? 7.608 -0.839 -5.943 1.00 92.69 81 GLU A O 1
ATOM 645 N N . GLU A 1 82 ? 8.677 -2.009 -4.394 1.00 93.94 82 GLU A N 1
ATOM 646 C CA . GLU A 1 82 ? 10.007 -1.760 -4.954 1.00 93.94 82 GLU A CA 1
ATOM 647 C C . GLU A 1 82 ? 10.193 -2.346 -6.366 1.00 93.94 82 GLU A C 1
ATOM 649 O O . GLU A 1 82 ? 11.015 -1.844 -7.130 1.00 93.94 82 GLU A O 1
ATOM 654 N N . LEU A 1 83 ? 9.424 -3.376 -6.739 1.00 95.25 83 LEU A N 1
ATOM 655 C CA . LEU A 1 83 ? 9.494 -4.040 -8.046 1.00 95.25 83 LEU A CA 1
ATOM 656 C C . LEU A 1 83 ? 8.642 -3.333 -9.121 1.00 95.25 83 LEU A C 1
ATOM 658 O O . LEU A 1 83 ? 7.908 -3.964 -9.884 1.00 95.25 83 LEU A O 1
ATOM 662 N N . HIS A 1 84 ? 8.759 -2.009 -9.191 1.00 95.62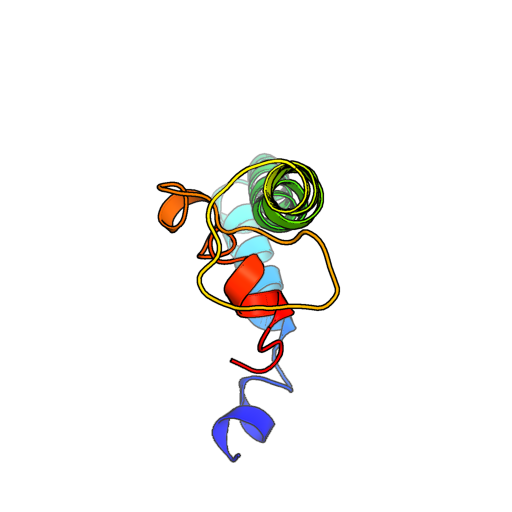 84 HIS A N 1
ATOM 663 C CA . HIS A 1 84 ? 7.941 -1.130 -10.029 1.00 95.62 84 HIS A CA 1
ATOM 664 C C . HIS A 1 84 ? 8.104 -1.374 -11.542 1.00 95.62 84 HIS A C 1
ATOM 666 O O . HIS A 1 84 ? 7.116 -1.442 -12.269 1.00 95.62 84 HIS A O 1
ATOM 672 N N . ASN A 1 85 ? 9.323 -1.609 -12.045 1.00 96.81 85 ASN A N 1
ATOM 673 C CA . ASN A 1 85 ? 9.534 -1.969 -13.459 1.00 96.81 85 ASN A CA 1
ATOM 674 C C . ASN A 1 85 ? 8.903 -3.317 -13.814 1.00 96.81 85 ASN A C 1
ATOM 676 O O . ASN A 1 85 ? 8.362 -3.474 -14.908 1.00 96.81 85 ASN A O 1
ATOM 680 N N . ASN A 1 86 ? 8.953 -4.281 -12.894 1.00 95.88 86 ASN A N 1
ATOM 681 C CA . ASN A 1 86 ? 8.314 -5.572 -13.117 1.00 95.88 86 ASN A CA 1
ATOM 682 C C . ASN A 1 86 ? 6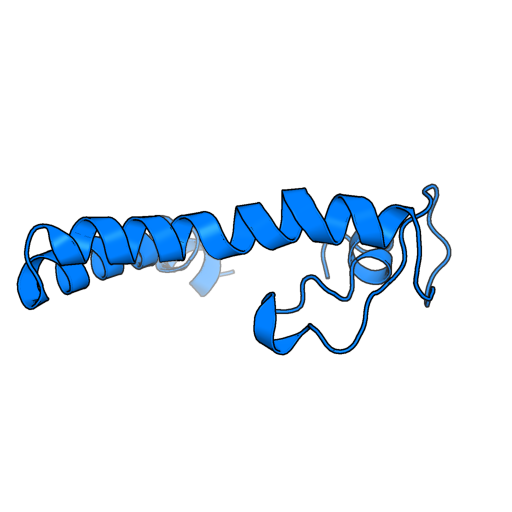.791 -5.412 -13.210 1.00 95.88 86 ASN A C 1
ATOM 684 O O . ASN A 1 86 ? 6.193 -5.948 -14.139 1.00 95.88 86 ASN A O 1
ATOM 688 N N . HIS A 1 87 ? 6.190 -4.633 -12.305 1.00 93.56 87 HIS A N 1
ATOM 689 C CA . HIS A 1 87 ? 4.755 -4.351 -12.318 1.00 93.56 87 HIS A CA 1
ATOM 690 C C . HIS A 1 87 ? 4.312 -3.639 -13.606 1.00 93.56 87 HIS A C 1
ATOM 692 O O . HIS A 1 87 ? 3.320 -4.020 -14.219 1.00 93.56 87 HIS A O 1
ATOM 698 N N . HIS A 1 88 ? 5.075 -2.653 -14.078 1.00 94.88 88 HIS A N 1
ATOM 699 C CA . HIS A 1 88 ? 4.765 -1.945 -15.323 1.00 94.88 88 HIS A CA 1
ATOM 700 C C . HIS A 1 88 ? 4.911 -2.822 -16.577 1.00 94.88 88 HIS A C 1
ATOM 702 O O . HIS A 1 88 ? 4.167 -2.647 -17.543 1.00 94.88 88 HIS A O 1
ATOM 708 N N . ALA A 1 89 ? 5.844 -3.779 -16.574 1.00 95.31 89 ALA A N 1
ATOM 709 C CA . ALA A 1 89 ? 5.974 -4.755 -17.654 1.00 95.31 89 ALA A CA 1
ATOM 710 C C . ALA A 1 89 ? 4.862 -5.821 -17.616 1.00 95.31 89 ALA A C 1
ATOM 712 O O . ALA A 1 89 ? 4.378 -6.242 -18.668 1.00 95.31 89 ALA A O 1
ATOM 713 N N . PHE A 1 90 ? 4.430 -6.230 -16.417 1.00 93.62 90 PHE A N 1
ATOM 714 C CA . PHE A 1 90 ? 3.427 -7.275 -16.198 1.00 93.62 90 PHE A CA 1
ATOM 715 C C . PHE A 1 90 ? 2.413 -6.867 -15.109 1.00 93.62 90 PHE A C 1
ATOM 717 O O . PHE A 1 90 ? 2.485 -7.339 -13.979 1.00 93.62 90 PHE A O 1
ATOM 724 N N . PRO A 1 91 ? 1.404 -6.036 -15.427 1.00 83.62 91 PRO A N 1
ATOM 725 C CA . PRO A 1 91 ? 0.494 -5.480 -14.413 1.00 83.62 91 PRO A CA 1
ATOM 726 C C . PRO A 1 91 ? -0.407 -6.509 -13.718 1.00 83.62 91 PRO A C 1
ATOM 728 O O . PRO A 1 91 ? -1.049 -6.198 -12.718 1.00 83.62 91 PRO A O 1
ATOM 731 N N . SER A 1 92 ? -0.507 -7.717 -14.278 1.00 78.81 92 SER A N 1
ATOM 732 C CA . SER A 1 92 ? -1.326 -8.818 -13.766 1.00 78.81 92 SER A CA 1
ATOM 733 C C . SER A 1 92 ? -0.547 -9.857 -12.952 1.00 78.81 92 SER A C 1
ATOM 735 O O . SER A 1 92 ? -1.156 -10.848 -12.543 1.00 78.81 92 SER A O 1
ATOM 737 N N . SER A 1 93 ? 0.768 -9.677 -12.768 1.00 61.28 93 SER A N 1
ATOM 738 C CA . SER A 1 93 ? 1.631 -10.594 -12.005 1.00 61.28 93 SER A CA 1
ATOM 739 C C . SER A 1 93 ? 1.704 -10.262 -10.523 1.00 61.28 93 SER A C 1
ATOM 741 O O . SER A 1 93 ? 1.752 -9.050 -10.219 1.00 61.28 93 SER A O 1
#

Solvent-accessible surface area (backbone atoms only — not comparable to full-atom values): 5214 Å² total; per-residue (Å²): 108,73,59,46,71,67,46,50,68,77,45,67,61,50,61,64,52,50,49,40,50,53,32,29,72,77,51,41,72,64,13,50,54,54,40,50,53,61,65,44,45,56,57,46,42,45,66,58,43,39,54,51,42,18,50,72,52,65,48,69,95,58,85,52,101,62,63,51,8,22,52,78,91,46,33,84,83,55,76,48,55,26,48,37,14,58,39,70,58,37,78,89,111

InterPro domains:
  IPR005804 Fatty acid desaturase domain [PF00487] (17-92)
  IPR015876 Acyl-CoA desaturase [PTHR11351] (5-93)

Foldseek 3Di:
DVCCVPPCVVCVCVVLVVQLVVLCVVPNPVSNVVSVCVVVQQCCCLVPPQVVDQQPDADAPDDAPGSGHADDDCCVVNVHSSRGNVCRVPVPD

Secondary structure (DSSP, 8-state):
-HHIIIIITTTTTHHHHHHHHHHHHHHSHHHHHHHHHHHHHHHIIIIIIIHHHHTTS-B-SS--SS---B--S-HHHHTTTT-HHHHHH-TT-